Protein AF-L1I9I3-F1 (afdb_monomer_lite)

Foldseek 3Di:
DDDDDDDDDDDPDDDDDDDDDDDDDDPDPPDCDPVNVVVVCVLCPPPDDDDLVLLVVLLCVQLVFDQPPVDNDGPDDLVNSCVVNVHDSVNSVVSPQLVNVVCSLPVDPCSVPDPCNVSSNVSSVVNVVVVVVVPDDPPDD

Radius of gyration: 23.42 Å; chains: 1; bounding box: 62×50×69 Å

Organism: Guillardia theta (strain CCMP2712) (NCBI:txid905079)

Sequence (141 aa):
MYLGSKGESSTHEKCIAQKQQGDEEEAGGARWDADARRRHSRACSGKTRLSIQEKLDIIYMYYLSEASPSSSRRIVNQWDIAHVFGKSGAAISKLLKAENALKVMTTTIEGKMAKNRRKIIKSIKEEVRRKKAAAAPTKKA

Secondary structure (DSSP, 8-state):
---------------------------------HHHHHHHHHHHTTPPPPPHHHHHHHHHHHHHSPBPSSSSSBSS-HHHHHHHTT--HHHHHHHTSHHHHHHHHHHSHHHHT-TTHHHHHHHHHHHHHHHHHHHS-----

Structure (mmCIF, N/CA/C/O backbone):
data_AF-L1I9I3-F1
#
_entry.id   AF-L1I9I3-F1
#
loop_
_atom_site.group_PDB
_atom_site.id
_atom_site.type_symbol
_atom_site.label_atom_id
_atom_site.label_alt_id
_atom_site.label_comp_id
_atom_site.label_asym_id
_atom_site.label_entity_id
_atom_site.label_seq_id
_atom_site.pdbx_PDB_ins_code
_atom_site.Cartn_x
_atom_site.Cartn_y
_atom_site.Cartn_z
_atom_site.occupancy
_atom_site.B_iso_or_equiv
_atom_site.auth_seq_id
_atom_site.auth_comp_id
_atom_site.auth_asym_id
_atom_site.auth_atom_id
_atom_site.pdbx_PDB_model_num
ATOM 1 N N . MET A 1 1 ? -26.384 -37.189 -51.460 1.00 35.78 1 MET A N 1
ATOM 2 C CA . MET A 1 1 ? -25.198 -37.885 -52.001 1.00 35.78 1 MET A CA 1
ATOM 3 C C . MET A 1 1 ? -24.200 -36.818 -52.440 1.00 35.78 1 MET A C 1
ATOM 5 O O . MET A 1 1 ? -24.600 -36.027 -53.276 1.00 35.78 1 MET A O 1
ATOM 9 N N . TYR A 1 2 ? -22.990 -36.815 -51.839 1.00 38.47 2 TYR A N 1
ATOM 10 C CA . TYR A 1 2 ? -21.764 -36.016 -52.121 1.00 38.47 2 TYR A CA 1
ATOM 11 C C . TYR A 1 2 ? -21.909 -34.467 -52.128 1.00 38.47 2 TYR A C 1
ATOM 13 O O . TYR A 1 2 ? -22.875 -33.944 -52.654 1.00 38.47 2 TYR A O 1
ATOM 21 N N . LEU A 1 3 ? -21.049 -33.634 -51.519 1.00 45.34 3 LEU A N 1
ATOM 22 C CA . LEU A 1 3 ? -19.575 -33.575 -51.431 1.00 45.34 3 LEU A CA 1
ATOM 23 C C . LEU A 1 3 ? -19.160 -32.805 -50.144 1.00 45.34 3 LEU A C 1
ATOM 25 O O . LEU A 1 3 ? -19.811 -31.821 -49.816 1.00 45.34 3 LEU A O 1
ATOM 29 N N . GLY A 1 4 ? -18.184 -33.275 -49.348 1.00 35.72 4 GLY A N 1
ATOM 30 C CA . GLY A 1 4 ? -16.823 -32.684 -49.218 1.00 35.72 4 GLY A CA 1
ATOM 31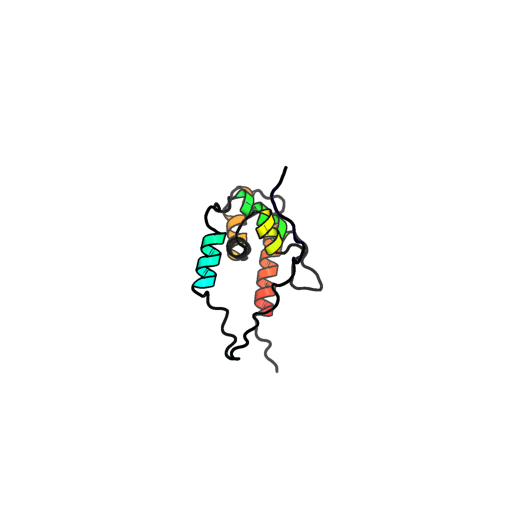 C C . GLY A 1 4 ? -16.696 -31.870 -47.906 1.00 35.72 4 GLY A C 1
ATOM 32 O O . GLY A 1 4 ? -17.611 -31.124 -47.600 1.00 35.72 4 GLY A O 1
ATOM 33 N N . SER A 1 5 ? -15.706 -31.956 -47.009 1.00 47.56 5 SER A N 1
ATOM 34 C CA . SER A 1 5 ? -14.333 -32.495 -46.957 1.00 47.56 5 SER A CA 1
ATOM 35 C C . SER A 1 5 ? -14.017 -32.836 -45.476 1.00 47.56 5 SER A C 1
ATOM 37 O O . SER A 1 5 ? -14.490 -32.138 -44.584 1.00 47.56 5 SER A O 1
ATOM 39 N N . LYS A 1 6 ? -13.441 -34.000 -45.125 1.00 35.78 6 LYS A N 1
ATOM 40 C CA . LYS A 1 6 ? -12.006 -34.236 -44.798 1.00 35.78 6 LYS A CA 1
ATOM 41 C C . LYS A 1 6 ? -11.311 -33.040 -44.126 1.00 35.78 6 LYS A C 1
ATOM 43 O O . LYS A 1 6 ? -11.179 -32.010 -44.767 1.00 35.78 6 LYS A O 1
ATOM 48 N N . GLY A 1 7 ? -10.959 -33.158 -42.839 1.00 32.88 7 GLY A N 1
ATOM 49 C CA . GLY A 1 7 ? -9.564 -33.377 -42.385 1.00 32.88 7 GLY A CA 1
ATOM 50 C C . GLY A 1 7 ? -8.961 -32.014 -41.987 1.00 32.88 7 GLY A C 1
ATOM 51 O O . GLY A 1 7 ? -9.360 -31.021 -42.567 1.00 32.88 7 GLY A O 1
ATOM 52 N N . GLU A 1 8 ? -8.115 -31.776 -40.989 1.00 37.47 8 GLU A N 1
ATOM 53 C CA . GLU A 1 8 ? -7.142 -32.515 -40.177 1.00 37.47 8 GLU A CA 1
ATOM 54 C C . GLU A 1 8 ? -6.972 -31.669 -38.880 1.00 37.47 8 GLU A C 1
ATOM 56 O O . GLU A 1 8 ? -7.145 -30.454 -38.906 1.00 37.47 8 GLU A O 1
ATOM 61 N N . SER A 1 9 ? -6.949 -32.242 -37.672 1.00 34.19 9 SER A N 1
ATOM 62 C CA . SER A 1 9 ? -5.751 -32.619 -36.894 1.00 34.19 9 SER A CA 1
ATOM 63 C C . SER A 1 9 ? -4.599 -31.600 -36.864 1.00 34.19 9 SER A C 1
ATOM 65 O O . SER A 1 9 ? -4.177 -31.123 -37.908 1.00 34.19 9 SER A O 1
ATOM 67 N N . SER A 1 10 ? -3.985 -31.460 -35.677 1.00 38.06 10 SER A N 1
ATOM 68 C CA . SER A 1 10 ? -2.612 -30.961 -35.458 1.00 38.06 10 SER A CA 1
ATOM 69 C C . SER A 1 10 ? -2.399 -29.461 -35.699 1.00 38.06 10 SER A C 1
ATOM 71 O O . SER A 1 10 ? -2.797 -28.911 -36.706 1.00 38.06 10 SER A O 1
ATOM 73 N N . THR A 1 11 ? -1.749 -28.665 -34.860 1.00 44.25 11 THR A N 1
ATOM 74 C CA . THR A 1 11 ? -0.853 -28.879 -33.722 1.00 44.25 11 THR A CA 1
ATOM 75 C C . THR A 1 11 ? -0.901 -27.583 -32.915 1.00 44.25 11 THR A C 1
ATOM 77 O O . THR A 1 11 ? -0.577 -26.516 -33.441 1.00 44.25 11 THR A O 1
ATOM 80 N N . HIS A 1 12 ? -1.276 -27.655 -31.641 1.00 38.44 12 HIS A N 1
ATOM 81 C CA . HIS A 1 12 ? -1.120 -26.547 -30.702 1.00 38.44 12 HIS A CA 1
ATOM 82 C C . HIS A 1 12 ? 0.331 -26.530 -30.203 1.00 38.44 12 HIS A C 1
ATOM 84 O O . HIS A 1 12 ? 0.619 -26.883 -29.065 1.00 38.44 12 HIS A O 1
ATOM 90 N N . GLU A 1 13 ? 1.259 -26.175 -31.087 1.00 44.12 13 GLU A N 1
ATOM 91 C CA . GLU A 1 13 ? 2.669 -26.024 -30.747 1.00 44.12 13 GLU A CA 1
ATOM 92 C C . GLU A 1 13 ? 3.327 -25.045 -31.720 1.00 44.12 13 GLU A C 1
ATOM 94 O O . GLU A 1 13 ? 3.523 -25.367 -32.890 1.00 44.12 13 GLU A O 1
ATOM 99 N N . LYS A 1 14 ? 3.616 -23.834 -31.221 1.00 41.34 14 LYS A N 1
ATOM 100 C CA . LYS A 1 14 ? 4.814 -23.009 -31.489 1.00 41.34 14 LYS A CA 1
ATOM 101 C C . LYS A 1 14 ? 4.542 -21.537 -31.164 1.00 41.34 14 LYS A C 1
ATOM 103 O O . LYS A 1 14 ? 4.201 -20.743 -32.029 1.00 41.34 14 LYS A O 1
ATOM 108 N N . CYS A 1 15 ? 4.817 -21.159 -29.919 1.00 32.56 15 CYS A N 1
ATOM 109 C CA . CYS A 1 15 ? 5.333 -19.823 -29.611 1.00 32.56 15 CYS A CA 1
ATOM 110 C C . CYS A 1 15 ? 6.537 -19.972 -28.675 1.00 32.56 15 CYS A C 1
ATOM 112 O O . CYS A 1 15 ? 6.509 -19.576 -27.514 1.00 32.56 15 CYS A O 1
ATOM 114 N N . ILE A 1 16 ? 7.600 -20.585 -29.200 1.00 39.41 16 ILE A N 1
ATOM 115 C CA . ILE A 1 16 ? 8.959 -20.418 -28.687 1.00 39.41 16 ILE A CA 1
ATOM 116 C C . ILE A 1 16 ? 9.762 -19.706 -29.776 1.00 39.41 16 ILE A C 1
ATOM 118 O O . ILE A 1 16 ? 9.650 -20.048 -30.949 1.00 39.41 16 ILE A O 1
ATOM 122 N N . ALA A 1 17 ? 10.589 -18.764 -29.321 1.00 38.62 17 ALA A N 1
ATOM 123 C CA . ALA A 1 17 ? 11.594 -17.985 -30.040 1.00 38.62 17 ALA A CA 1
ATOM 124 C C . ALA A 1 17 ? 11.114 -16.673 -30.679 1.00 38.62 17 ALA A C 1
ATOM 126 O O . ALA A 1 17 ? 10.726 -16.617 -31.836 1.00 38.62 17 ALA A O 1
ATOM 127 N N . GLN A 1 18 ? 11.331 -15.582 -29.942 1.00 41.44 18 GLN A N 1
ATOM 128 C CA . GLN A 1 18 ? 12.213 -14.523 -30.435 1.00 41.44 18 GLN A CA 1
ATOM 129 C C . GLN A 1 18 ? 12.945 -13.887 -29.249 1.00 41.44 18 GLN A C 1
ATOM 131 O O . GLN A 1 18 ? 12.486 -12.955 -28.596 1.00 41.44 18 GLN A O 1
ATOM 136 N N . LYS A 1 19 ? 14.100 -14.483 -28.948 1.00 42.06 19 LYS A N 1
ATOM 137 C CA . LYS A 1 19 ? 15.181 -13.880 -28.177 1.00 42.06 19 LYS A CA 1
ATOM 138 C C . LYS A 1 19 ? 16.042 -13.149 -29.205 1.00 42.06 19 LYS A C 1
ATOM 140 O O . LYS A 1 19 ? 16.619 -13.801 -30.069 1.00 42.06 19 LYS A O 1
ATOM 145 N N . GLN A 1 20 ? 16.104 -11.827 -29.132 1.00 41.56 20 GLN A N 1
ATOM 146 C CA . GLN A 1 20 ? 17.201 -11.068 -29.722 1.00 41.56 20 GLN A CA 1
ATOM 147 C C . GLN A 1 20 ? 17.906 -10.355 -28.575 1.00 41.56 20 GLN A C 1
ATOM 149 O O . GLN A 1 20 ? 17.327 -9.522 -27.882 1.00 41.56 20 GLN A O 1
ATOM 154 N N . GLN A 1 21 ? 19.125 -10.824 -28.320 1.00 36.88 21 GLN A N 1
ATOM 155 C CA . GLN A 1 21 ? 20.135 -10.135 -27.535 1.00 36.88 21 GLN A CA 1
ATOM 156 C C . GLN A 1 21 ? 20.632 -8.950 -28.366 1.00 36.88 21 GLN A C 1
ATOM 158 O O . GLN A 1 21 ? 20.890 -9.108 -29.557 1.00 36.88 21 GLN A O 1
ATOM 163 N N . GLY A 1 22 ? 20.748 -7.798 -27.719 1.00 31.50 22 GLY A N 1
ATOM 164 C CA . GLY A 1 22 ? 21.375 -6.592 -28.237 1.00 31.50 22 GLY A CA 1
ATOM 165 C C . GLY A 1 22 ? 21.834 -5.769 -27.041 1.00 31.50 22 GLY A C 1
ATOM 166 O O . GLY A 1 22 ? 21.011 -5.129 -26.394 1.00 31.50 22 GLY A O 1
ATOM 167 N N . ASP A 1 23 ? 23.120 -5.932 -26.750 1.00 35.09 23 ASP A N 1
ATOM 168 C CA . ASP A 1 23 ? 24.054 -5.016 -26.092 1.00 35.09 23 ASP A CA 1
ATOM 169 C C . ASP A 1 23 ? 23.856 -4.620 -24.617 1.00 35.09 23 ASP A C 1
ATOM 171 O O . ASP A 1 23 ? 22.879 -4.012 -24.182 1.00 35.09 23 ASP A O 1
ATOM 175 N N . GLU A 1 24 ? 24.880 -4.985 -23.847 1.00 49.50 24 GLU A N 1
ATOM 176 C CA . GLU A 1 24 ? 25.193 -4.497 -22.513 1.00 49.50 24 GLU A CA 1
ATOM 177 C C . GLU A 1 24 ? 25.567 -3.009 -22.583 1.00 49.50 24 GLU A C 1
ATOM 179 O O . GLU A 1 24 ? 26.610 -2.686 -23.134 1.00 49.50 24 GLU A O 1
ATOM 184 N N . GLU A 1 25 ? 24.784 -2.111 -21.976 1.00 40.41 25 GLU A N 1
ATOM 185 C CA . GLU A 1 25 ? 25.343 -0.993 -21.201 1.00 40.41 25 GLU A CA 1
ATOM 186 C C . GLU A 1 25 ? 24.284 -0.309 -20.322 1.00 40.41 25 GLU A C 1
ATOM 188 O O . GLU A 1 25 ? 23.145 -0.085 -20.726 1.00 40.41 25 GLU A O 1
ATOM 193 N N . GLU A 1 26 ? 24.718 0.058 -19.115 1.00 40.94 26 GLU A N 1
ATOM 194 C CA . GLU A 1 26 ? 24.071 0.960 -18.156 1.00 40.94 26 GLU A CA 1
ATOM 195 C C . GLU A 1 26 ? 22.804 0.460 -17.437 1.00 40.94 26 GLU A C 1
ATOM 197 O O . GLU A 1 26 ? 21.655 0.595 -17.863 1.00 40.94 26 GLU A O 1
ATOM 202 N N . ALA A 1 27 ? 23.038 -0.002 -16.206 1.00 45.12 27 ALA A N 1
ATOM 203 C CA . ALA A 1 27 ? 22.068 -0.084 -15.123 1.00 45.12 27 ALA A CA 1
ATOM 204 C C . ALA A 1 27 ? 21.560 1.319 -14.704 1.00 45.12 27 ALA A C 1
ATOM 206 O O . ALA A 1 27 ? 21.725 1.747 -13.563 1.00 45.12 27 ALA A O 1
ATOM 207 N N . GLY A 1 28 ? 20.897 2.027 -15.617 1.00 38.84 28 GLY A N 1
ATOM 208 C CA . GLY A 1 28 ? 20.110 3.228 -15.361 1.00 38.84 28 GLY A CA 1
ATOM 209 C C . GLY A 1 28 ? 18.633 2.850 -15.263 1.00 38.84 28 GLY A C 1
ATOM 210 O O . GLY A 1 28 ? 18.058 2.321 -16.210 1.00 38.84 28 GLY A O 1
ATOM 211 N N . GLY A 1 29 ? 18.015 3.072 -14.097 1.00 46.25 29 GLY A N 1
ATOM 212 C CA . GLY A 1 29 ? 16.667 2.598 -13.756 1.00 46.25 29 GLY A CA 1
ATOM 213 C C . GLY A 1 29 ? 15.660 2.679 -14.908 1.00 46.25 29 GLY A C 1
ATOM 214 O O . GLY A 1 29 ? 15.439 3.758 -15.450 1.00 46.25 29 GLY A O 1
ATOM 215 N N . ALA A 1 30 ? 15.054 1.531 -15.247 1.00 61.00 30 ALA A N 1
ATOM 216 C CA . ALA A 1 30 ? 14.161 1.320 -16.388 1.00 61.00 30 ALA A CA 1
ATOM 217 C C . ALA A 1 30 ? 13.264 2.536 -16.674 1.00 61.00 30 ALA A C 1
ATOM 219 O O . ALA A 1 30 ? 12.218 2.754 -16.048 1.00 61.00 30 ALA A O 1
ATOM 220 N N . ARG A 1 31 ? 13.711 3.364 -17.619 1.00 73.00 31 ARG A N 1
ATOM 221 C CA . ARG A 1 31 ? 13.012 4.572 -18.037 1.00 73.00 31 ARG A CA 1
ATOM 222 C C . ARG A 1 31 ? 11.756 4.125 -18.773 1.00 73.00 31 ARG A C 1
ATOM 224 O O . ARG A 1 31 ? 11.842 3.389 -19.744 1.00 73.00 31 ARG A O 1
ATOM 231 N N . TRP A 1 32 ? 10.589 4.560 -18.301 1.00 80.62 32 TRP A N 1
ATOM 232 C CA . TRP A 1 32 ? 9.293 4.259 -18.915 1.00 80.62 32 TRP A CA 1
ATOM 233 C C . TRP A 1 32 ? 9.309 4.566 -20.416 1.00 80.62 32 TRP A C 1
ATOM 235 O O . TRP A 1 32 ? 9.200 5.735 -20.799 1.00 80.62 32 TRP A O 1
ATOM 245 N N . ASP A 1 33 ? 9.422 3.538 -21.252 1.00 88.88 33 ASP A N 1
ATOM 246 C CA . ASP A 1 33 ? 9.393 3.676 -22.704 1.00 88.88 33 ASP A CA 1
ATOM 247 C C . ASP A 1 33 ? 7.958 3.946 -23.212 1.00 88.88 33 ASP A C 1
ATOM 249 O O . ASP A 1 33 ? 6.966 3.855 -22.474 1.00 88.88 33 ASP A O 1
ATOM 253 N N . ALA A 1 34 ? 7.834 4.361 -24.475 1.00 86.75 34 ALA A N 1
ATOM 254 C CA . ALA A 1 34 ? 6.536 4.691 -25.066 1.00 86.75 34 ALA A CA 1
ATOM 255 C C . ALA A 1 34 ? 5.586 3.480 -25.120 1.00 86.75 34 ALA A C 1
ATOM 257 O O . ALA A 1 34 ? 4.370 3.639 -24.985 1.00 86.75 34 ALA A O 1
ATOM 258 N N . ASP A 1 35 ? 6.125 2.275 -25.278 1.00 84.62 35 ASP A N 1
ATOM 259 C CA . ASP A 1 35 ? 5.350 1.048 -25.380 1.00 84.62 35 ASP A CA 1
ATOM 260 C C . ASP A 1 35 ? 4.818 0.575 -24.016 1.00 84.62 35 ASP A C 1
ATOM 262 O O . ASP A 1 35 ? 3.633 0.267 -23.871 1.00 84.62 35 ASP A O 1
ATOM 266 N N . ALA A 1 36 ? 5.648 0.646 -22.979 1.00 84.88 36 ALA A N 1
ATOM 267 C CA . ALA A 1 36 ? 5.307 0.439 -21.581 1.00 84.88 36 ALA A CA 1
ATOM 268 C C . ALA A 1 36 ? 4.198 1.402 -21.139 1.00 84.88 36 ALA A C 1
ATOM 270 O O . ALA A 1 36 ? 3.251 0.989 -20.462 1.00 84.88 36 ALA A O 1
ATOM 271 N N . ARG A 1 37 ? 4.249 2.669 -21.576 1.00 85.38 37 ARG A N 1
ATOM 272 C CA . ARG A 1 37 ? 3.169 3.639 -21.323 1.00 85.38 37 ARG A CA 1
ATOM 273 C C . ARG A 1 37 ? 1.870 3.253 -22.025 1.00 85.38 37 ARG A C 1
ATOM 275 O O . ARG A 1 37 ? 0.819 3.290 -21.384 1.00 85.38 37 ARG A O 1
ATOM 282 N N . ARG A 1 38 ? 1.918 2.847 -23.300 1.00 86.88 38 ARG A N 1
ATOM 283 C CA . ARG A 1 38 ? 0.724 2.385 -24.035 1.00 86.88 38 ARG A CA 1
ATOM 284 C C . ARG A 1 38 ? 0.102 1.151 -23.384 1.00 86.88 38 ARG A C 1
ATOM 286 O O . ARG A 1 38 ? -1.102 1.142 -23.134 1.00 86.88 38 ARG A O 1
ATOM 293 N N . ARG A 1 39 ? 0.909 0.140 -23.045 1.00 86.12 39 ARG A N 1
ATOM 294 C CA . ARG A 1 39 ? 0.457 -1.066 -22.328 1.00 86.12 39 ARG A CA 1
ATOM 295 C C . ARG A 1 39 ? -0.183 -0.719 -20.987 1.00 86.12 39 ARG A C 1
ATOM 297 O O . ARG A 1 39 ? -1.271 -1.206 -20.688 1.00 86.12 39 ARG A O 1
ATOM 304 N N . HIS A 1 40 ? 0.444 0.166 -20.213 1.00 83.88 40 HIS A N 1
ATOM 305 C CA . HIS A 1 40 ? -0.109 0.628 -18.943 1.00 83.88 40 HIS A CA 1
ATOM 306 C C . HIS A 1 40 ? -1.433 1.377 -19.120 1.00 83.88 40 HIS A C 1
ATOM 308 O O . HIS A 1 40 ? -2.383 1.106 -18.392 1.00 83.88 40 HIS A O 1
ATOM 314 N N . SER A 1 41 ? -1.521 2.282 -20.098 1.00 82.75 41 SER A N 1
ATOM 315 C CA . SER A 1 41 ? -2.749 3.020 -20.402 1.00 82.75 41 SER A CA 1
ATOM 316 C C . SER A 1 41 ? -3.894 2.072 -20.763 1.00 82.75 41 SER A C 1
ATOM 318 O O . SER A 1 41 ? -4.950 2.142 -20.140 1.00 82.75 41 SER A O 1
ATOM 320 N N . ARG A 1 42 ? -3.662 1.107 -21.664 1.00 83.50 42 ARG A N 1
ATOM 321 C CA . ARG A 1 42 ? -4.656 0.076 -22.016 1.00 83.50 42 ARG A CA 1
ATOM 322 C C . ARG A 1 42 ? -5.087 -0.742 -20.799 1.00 83.50 42 ARG A C 1
ATOM 324 O O . ARG A 1 42 ? -6.277 -0.937 -20.593 1.00 83.50 42 ARG A O 1
ATOM 331 N N . ALA A 1 43 ? -4.135 -1.166 -19.968 1.00 81.25 43 ALA A N 1
ATOM 332 C CA . ALA A 1 43 ? -4.418 -1.942 -18.763 1.00 81.25 43 ALA A CA 1
ATOM 333 C C . ALA A 1 43 ? -5.126 -1.135 -17.659 1.00 81.25 43 ALA A C 1
ATOM 335 O O . ALA A 1 43 ? -5.704 -1.736 -16.754 1.00 81.25 43 ALA A O 1
ATOM 336 N N . CYS A 1 44 ? -5.049 0.196 -17.686 1.00 81.81 44 CYS A N 1
ATOM 337 C CA . CYS A 1 44 ? -5.699 1.092 -16.726 1.00 81.81 44 CYS A CA 1
ATOM 338 C C . CYS A 1 44 ? -7.000 1.707 -17.252 1.00 81.81 44 CYS A C 1
ATOM 340 O O . CYS A 1 44 ? -7.767 2.249 -16.456 1.00 81.81 44 CYS A O 1
ATOM 342 N N . SER A 1 45 ? -7.256 1.625 -18.557 1.00 83.06 45 SER A N 1
ATOM 343 C CA . SER A 1 45 ? -8.488 2.121 -19.163 1.00 83.06 45 SER A CA 1
ATOM 344 C C . SER A 1 45 ? -9.702 1.441 -18.523 1.00 83.06 45 SER A C 1
ATOM 346 O O . SER A 1 45 ? -9.704 0.229 -18.315 1.00 83.06 45 SER A O 1
ATOM 348 N N . GLY A 1 46 ? -10.704 2.233 -18.137 1.00 79.00 46 GLY A N 1
ATOM 349 C CA . GLY A 1 46 ? -11.913 1.753 -17.456 1.00 79.00 46 GLY A CA 1
ATOM 350 C C . GLY A 1 46 ? -11.755 1.406 -15.967 1.00 79.00 46 GLY A C 1
ATOM 351 O O . GLY A 1 46 ? -12.749 1.081 -15.322 1.00 79.00 46 GLY A O 1
ATOM 352 N N . LYS A 1 47 ? -10.554 1.499 -15.374 1.00 81.62 47 LYS A N 1
ATOM 353 C CA . LYS A 1 47 ? -10.360 1.218 -13.938 1.00 81.62 47 LYS A CA 1
ATOM 354 C C . LYS A 1 47 ? -10.653 2.446 -13.078 1.00 81.62 47 LYS A C 1
ATOM 356 O O . LYS A 1 47 ? -10.055 3.507 -13.249 1.00 81.62 47 LYS A O 1
ATOM 361 N N . THR A 1 48 ? -11.530 2.282 -12.091 1.00 84.88 48 THR A N 1
ATOM 362 C CA . THR A 1 48 ? -11.891 3.343 -11.142 1.00 84.88 48 THR A CA 1
ATOM 363 C C . THR A 1 48 ? -10.805 3.577 -10.092 1.00 84.88 48 THR A C 1
ATOM 365 O O . THR A 1 48 ? -10.049 2.673 -9.710 1.00 84.88 48 THR A O 1
ATOM 368 N N . ARG A 1 49 ? -10.741 4.815 -9.585 1.00 87.25 49 ARG A N 1
ATOM 369 C CA . ARG A 1 49 ? -9.851 5.190 -8.477 1.00 87.25 49 ARG A CA 1
ATOM 370 C C . ARG A 1 49 ? -10.192 4.382 -7.224 1.00 87.25 49 ARG A C 1
ATOM 372 O O . ARG A 1 49 ? -11.348 4.072 -6.981 1.00 87.25 49 ARG A O 1
ATOM 379 N N . LEU A 1 50 ? -9.172 4.108 -6.411 1.00 90.25 50 LEU A N 1
ATOM 380 C CA . LEU A 1 50 ? -9.342 3.485 -5.100 1.00 90.25 50 LEU A CA 1
ATOM 381 C C . LEU A 1 50 ? -10.187 4.377 -4.175 1.00 90.25 50 LEU A C 1
ATOM 383 O O . LEU A 1 50 ? -9.807 5.528 -3.896 1.00 90.25 50 LEU A O 1
ATOM 387 N N . SER A 1 51 ? -11.288 3.821 -3.683 1.00 92.75 51 SER A N 1
ATOM 388 C CA . SER A 1 51 ? -12.124 4.369 -2.618 1.00 92.75 51 SER A CA 1
ATOM 389 C C . SER A 1 51 ? -11.352 4.457 -1.298 1.00 92.75 51 SER A C 1
ATOM 391 O O . SER A 1 51 ? -10.249 3.923 -1.150 1.00 92.75 51 SER A O 1
ATOM 393 N N . ILE A 1 52 ? -11.895 5.198 -0.332 1.00 92.12 52 ILE A N 1
ATOM 394 C CA . ILE A 1 52 ? -11.275 5.326 0.994 1.00 92.12 52 ILE A CA 1
ATOM 395 C C . ILE A 1 52 ? -11.232 3.964 1.694 1.00 92.12 52 ILE A C 1
ATOM 397 O O . ILE A 1 52 ? -10.182 3.600 2.222 1.00 92.12 52 ILE A O 1
ATOM 401 N N . GLN A 1 53 ? -12.317 3.193 1.611 1.00 92.00 53 GLN A N 1
ATOM 402 C CA . GLN A 1 53 ? -12.396 1.866 2.212 1.00 92.00 53 GLN A CA 1
ATOM 403 C C . GLN A 1 53 ? -11.390 0.895 1.581 1.00 92.00 53 GLN A C 1
ATOM 405 O O . GLN A 1 53 ? -10.579 0.323 2.302 1.00 92.00 53 GLN A O 1
ATOM 410 N N . GLU A 1 54 ? -11.324 0.815 0.244 1.00 93.88 54 GLU A N 1
ATOM 411 C CA . GLU A 1 54 ? -10.343 -0.047 -0.438 1.00 93.88 54 GLU A CA 1
ATOM 412 C C . GLU A 1 54 ? -8.903 0.307 -0.036 1.00 93.88 54 GLU A C 1
ATOM 414 O O . GLU A 1 54 ? -8.072 -0.576 0.166 1.00 93.88 54 GLU A O 1
ATOM 419 N N . LYS A 1 55 ? -8.582 1.602 0.112 1.00 94.94 55 LYS A N 1
ATOM 420 C CA . LYS A 1 55 ? -7.245 2.018 0.568 1.00 94.94 55 LYS A CA 1
ATOM 421 C C . LYS A 1 55 ? -6.938 1.485 1.958 1.00 94.94 55 LYS A C 1
ATOM 423 O O . LYS A 1 55 ? -5.811 1.059 2.200 1.00 94.94 55 LYS A O 1
ATOM 428 N N . LEU A 1 56 ? -7.906 1.553 2.864 1.00 94.06 56 LEU A N 1
ATOM 429 C CA . LEU A 1 56 ? -7.741 1.080 4.229 1.00 94.06 56 LEU A CA 1
ATOM 430 C C . LEU A 1 56 ? -7.574 -0.435 4.256 1.00 94.06 56 LEU A C 1
ATOM 432 O O . LEU A 1 56 ? -6.617 -0.903 4.865 1.00 94.06 56 LEU A O 1
ATOM 436 N N . ASP A 1 57 ? -8.403 -1.172 3.523 1.00 93.56 57 ASP A N 1
ATOM 437 C CA . ASP A 1 57 ? -8.336 -2.634 3.437 1.00 93.56 57 ASP A CA 1
ATOM 438 C C . ASP A 1 57 ? -6.984 -3.108 2.890 1.00 93.56 57 ASP A C 1
ATOM 440 O O . ASP A 1 57 ? -6.338 -3.977 3.482 1.00 93.56 57 ASP A O 1
ATOM 444 N N . ILE A 1 58 ? -6.484 -2.461 1.832 1.00 94.75 58 ILE A N 1
ATOM 445 C CA . ILE A 1 58 ? -5.146 -2.724 1.286 1.00 94.75 58 ILE A CA 1
ATOM 446 C C . ILE A 1 58 ? -4.054 -2.461 2.333 1.00 94.75 58 ILE A C 1
ATOM 448 O O . ILE A 1 58 ? -3.140 -3.274 2.498 1.00 94.75 58 ILE A O 1
ATOM 452 N N . ILE A 1 59 ? -4.129 -1.332 3.049 1.00 93.44 59 ILE A N 1
ATOM 453 C CA . ILE A 1 59 ? -3.144 -0.972 4.079 1.00 93.44 59 ILE A CA 1
ATOM 454 C C . ILE A 1 59 ? -3.199 -1.969 5.244 1.00 93.44 59 ILE A C 1
ATOM 456 O O . ILE A 1 59 ? -2.140 -2.378 5.724 1.00 93.44 59 ILE A O 1
ATOM 460 N N . TYR A 1 60 ? -4.392 -2.379 5.685 1.00 91.38 60 TYR A N 1
ATOM 461 C CA . TYR A 1 60 ? -4.564 -3.388 6.730 1.00 91.38 60 TYR A CA 1
ATOM 462 C C . TYR A 1 60 ? -3.914 -4.697 6.323 1.00 91.38 60 TYR A C 1
ATOM 464 O O . TYR A 1 60 ? -3.039 -5.186 7.034 1.00 91.38 60 TYR A O 1
ATOM 472 N N . MET A 1 61 ? -4.297 -5.224 5.164 1.00 91.00 61 MET A N 1
ATOM 473 C CA . MET A 1 61 ? -3.811 -6.506 4.677 1.00 91.00 61 MET A CA 1
ATOM 474 C C . MET A 1 61 ? -2.285 -6.506 4.525 1.00 91.00 61 MET A C 1
ATOM 476 O O . MET A 1 61 ? -1.618 -7.434 4.976 1.00 91.00 61 MET A O 1
ATOM 480 N N . TYR A 1 62 ? -1.707 -5.435 3.973 1.00 91.88 62 TYR A N 1
ATOM 481 C CA . TYR A 1 62 ? -0.262 -5.351 3.778 1.00 91.88 62 TYR A CA 1
ATOM 482 C C . TYR A 1 62 ? 0.508 -5.150 5.092 1.00 91.88 62 TYR A C 1
ATOM 484 O O . TYR A 1 62 ? 1.431 -5.906 5.381 1.00 91.88 62 TYR A O 1
ATOM 492 N N . TYR A 1 63 ? 0.156 -4.158 5.918 1.00 89.62 63 TYR A N 1
ATOM 493 C CA . TYR A 1 63 ? 0.964 -3.803 7.096 1.00 89.62 63 TYR A CA 1
ATOM 494 C C . TYR A 1 63 ? 0.696 -4.652 8.340 1.00 89.62 63 TYR A C 1
ATOM 496 O O . TYR A 1 63 ? 1.536 -4.640 9.248 1.00 89.62 63 TYR A O 1
ATOM 504 N N . LEU A 1 64 ? -0.438 -5.361 8.398 1.00 86.38 64 LEU A N 1
ATOM 505 C CA . LEU A 1 64 ? -0.691 -6.381 9.419 1.00 86.38 64 LEU A CA 1
ATOM 506 C C . LEU A 1 64 ? -0.104 -7.739 9.047 1.00 86.38 64 LEU A C 1
ATOM 508 O O . LEU A 1 64 ? 0.107 -8.540 9.954 1.00 86.38 64 LEU A O 1
ATOM 512 N N . SER A 1 65 ? 0.167 -7.992 7.763 1.00 84.00 65 SER A N 1
ATOM 513 C CA . SER A 1 65 ? 0.883 -9.203 7.378 1.00 84.00 65 SER A CA 1
ATOM 514 C C . SER A 1 65 ? 2.283 -9.201 7.989 1.00 84.00 65 SER A C 1
ATOM 516 O O . SER A 1 65 ? 3.003 -8.190 7.963 1.00 84.00 65 SER A O 1
ATOM 518 N N . GLU A 1 66 ? 2.645 -10.344 8.566 1.00 72.00 66 GLU A N 1
ATOM 519 C CA . GLU A 1 66 ? 3.965 -10.553 9.139 1.00 72.00 66 GLU A CA 1
ATOM 520 C C . GLU A 1 66 ? 5.020 -10.351 8.040 1.00 72.00 66 GLU A C 1
ATOM 522 O O . GLU A 1 66 ? 4.875 -10.785 6.890 1.00 72.00 66 GLU A O 1
ATOM 527 N N . ALA A 1 67 ? 6.080 -9.622 8.384 1.00 68.12 67 ALA A N 1
ATOM 528 C CA . ALA A 1 67 ? 7.266 -9.582 7.546 1.00 68.12 67 ALA A CA 1
ATOM 529 C C . ALA A 1 67 ? 8.022 -10.890 7.776 1.00 68.12 67 ALA A C 1
ATOM 531 O O . ALA A 1 67 ? 8.238 -11.259 8.930 1.00 68.12 67 ALA A O 1
ATOM 532 N N . SER A 1 68 ? 8.420 -11.580 6.706 1.00 60.66 68 SER A N 1
ATOM 533 C CA . SER A 1 68 ? 9.216 -12.793 6.872 1.00 60.66 68 SER A CA 1
ATOM 534 C C . SER A 1 68 ? 10.498 -12.461 7.657 1.00 60.66 68 SER A C 1
ATOM 536 O O . SER A 1 68 ? 11.179 -11.490 7.322 1.00 60.66 68 SER A O 1
ATOM 538 N N . PRO A 1 69 ? 10.865 -13.231 8.695 1.00 58.56 69 PRO A N 1
ATOM 539 C CA . PRO A 1 69 ? 12.117 -13.008 9.416 1.00 58.56 69 PRO A CA 1
ATOM 540 C C . PRO A 1 69 ? 13.352 -13.201 8.523 1.00 58.56 69 PRO A C 1
ATOM 542 O O . PRO A 1 69 ? 14.375 -12.559 8.744 1.00 58.56 69 PRO A O 1
ATOM 545 N N . SER A 1 70 ? 13.247 -14.063 7.503 1.00 61.19 70 SER A N 1
ATOM 546 C CA . SER A 1 70 ? 14.342 -14.442 6.597 1.00 61.19 70 SER A CA 1
ATOM 547 C C . SER A 1 70 ? 14.369 -13.657 5.282 1.00 61.19 70 SER A C 1
ATOM 549 O O . SER A 1 70 ? 15.322 -13.766 4.513 1.00 61.19 70 SER A O 1
ATOM 551 N N . SER A 1 71 ? 13.341 -12.855 4.995 1.00 59.88 71 SER A N 1
ATOM 552 C CA . SER A 1 71 ? 13.277 -12.031 3.79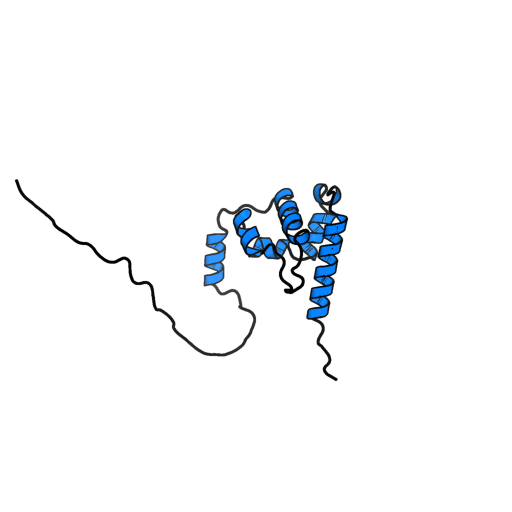1 1.00 59.88 71 SER A CA 1
ATOM 553 C C . SER A 1 71 ? 12.679 -10.678 4.127 1.00 59.88 71 SER A C 1
ATOM 555 O O . SER A 1 71 ? 11.621 -10.596 4.733 1.00 59.88 71 SER A O 1
ATOM 557 N N . SER A 1 72 ? 13.264 -9.596 3.613 1.00 62.84 72 SER A N 1
ATOM 558 C CA . SER A 1 72 ? 12.663 -8.254 3.672 1.00 62.84 72 SER A CA 1
ATOM 559 C C . SER A 1 72 ? 11.276 -8.157 3.000 1.00 62.84 72 SER A C 1
ATOM 561 O O . SER A 1 72 ? 10.681 -7.078 2.979 1.00 62.84 72 SER A O 1
ATOM 563 N N . ARG A 1 73 ? 10.765 -9.256 2.424 1.00 65.50 73 ARG A N 1
AT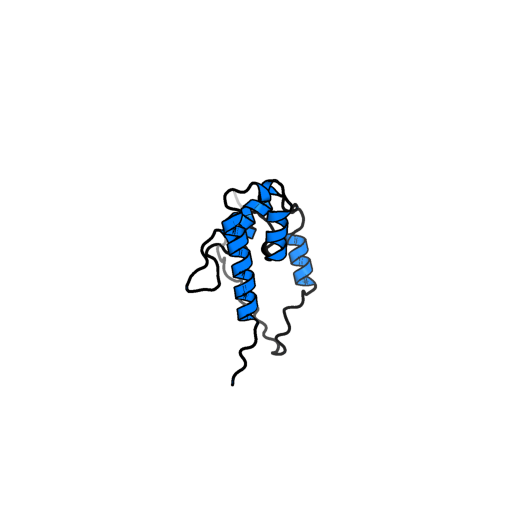OM 564 C CA . ARG A 1 73 ? 9.436 -9.387 1.829 1.00 65.50 73 ARG A CA 1
ATOM 565 C C . ARG A 1 73 ? 8.378 -9.741 2.879 1.00 65.50 73 ARG A C 1
ATOM 567 O O . ARG A 1 73 ? 8.588 -10.566 3.767 1.00 65.50 73 ARG A O 1
ATOM 574 N N . ARG A 1 74 ? 7.213 -9.106 2.752 1.00 75.00 74 ARG A N 1
ATOM 575 C CA . ARG A 1 74 ? 6.010 -9.468 3.512 1.00 75.00 74 ARG A CA 1
ATOM 576 C C . ARG A 1 74 ? 5.370 -10.721 2.927 1.00 75.00 74 ARG A C 1
ATOM 578 O O . ARG A 1 74 ? 5.583 -11.015 1.755 1.00 75.00 74 ARG A O 1
ATOM 585 N N . ILE A 1 75 ? 4.570 -11.414 3.738 1.00 76.75 75 ILE A N 1
ATOM 586 C CA . ILE A 1 75 ? 3.792 -12.579 3.286 1.00 76.75 75 ILE A CA 1
ATOM 587 C C . ILE A 1 75 ? 2.833 -12.183 2.155 1.00 76.75 75 ILE A C 1
ATOM 589 O O . ILE A 1 75 ? 2.700 -12.908 1.175 1.00 76.75 75 ILE A O 1
ATOM 593 N N . VAL A 1 76 ? 2.199 -11.012 2.264 1.00 82.12 76 VAL A N 1
ATOM 594 C CA . VAL A 1 76 ? 1.299 -10.499 1.227 1.00 82.12 76 VAL A CA 1
ATOM 595 C C . VAL A 1 76 ? 2.095 -9.689 0.202 1.00 82.12 76 VAL A C 1
ATOM 597 O O . VAL A 1 76 ? 2.628 -8.618 0.518 1.00 82.12 76 VAL A O 1
ATOM 600 N N . ASN A 1 77 ? 2.142 -10.167 -1.046 1.00 85.75 77 ASN A N 1
ATOM 601 C CA . ASN A 1 77 ? 2.823 -9.468 -2.136 1.00 85.75 77 ASN A CA 1
ATOM 602 C C . ASN A 1 77 ? 1.923 -8.413 -2.781 1.00 85.75 77 ASN A C 1
ATOM 604 O O . ASN A 1 77 ? 0.741 -8.640 -3.010 1.00 85.75 77 ASN A O 1
ATOM 608 N N . GLN A 1 78 ? 2.504 -7.277 -3.184 1.00 90.75 78 GLN A N 1
ATOM 609 C CA . GLN A 1 78 ? 1.764 -6.183 -3.839 1.00 90.75 78 GLN A CA 1
ATOM 610 C C . GLN A 1 78 ? 1.066 -6.614 -5.138 1.00 90.75 78 GLN A C 1
ATOM 612 O O . GLN A 1 78 ? 0.070 -6.009 -5.525 1.00 90.75 78 GLN A O 1
ATOM 617 N N . TRP A 1 79 ? 1.597 -7.640 -5.810 1.00 89.56 79 TRP A N 1
ATOM 618 C CA . TRP A 1 79 ? 1.010 -8.209 -7.021 1.00 89.56 79 TRP A CA 1
ATOM 619 C C . TRP A 1 79 ? -0.316 -8.918 -6.724 1.00 89.56 79 TRP A C 1
ATOM 621 O O . TRP A 1 79 ? -1.305 -8.647 -7.400 1.00 89.56 79 TRP A O 1
ATOM 631 N N . ASP A 1 80 ? -0.369 -9.713 -5.652 1.00 91.06 80 ASP A N 1
ATOM 632 C CA . ASP A 1 80 ? -1.596 -10.380 -5.201 1.00 91.06 80 ASP A CA 1
ATOM 633 C C . ASP A 1 80 ? -2.660 -9.344 -4.820 1.00 91.06 80 ASP A C 1
ATOM 635 O O . ASP A 1 80 ? -3.810 -9.431 -5.243 1.00 91.06 80 ASP A O 1
ATOM 639 N N . ILE A 1 81 ? -2.254 -8.283 -4.111 1.00 92.38 81 ILE A N 1
ATOM 640 C CA . ILE A 1 81 ? -3.140 -7.156 -3.779 1.00 92.38 81 ILE A CA 1
ATOM 641 C C . ILE A 1 81 ? -3.690 -6.494 -5.050 1.00 92.38 81 ILE A C 1
ATOM 643 O O . ILE A 1 81 ? -4.875 -6.180 -5.131 1.00 92.38 81 ILE A O 1
ATOM 647 N N . ALA A 1 82 ? -2.846 -6.261 -6.054 1.00 91.69 82 ALA A N 1
ATOM 648 C CA . ALA A 1 82 ? -3.280 -5.635 -7.298 1.00 91.69 82 ALA A CA 1
ATOM 649 C C . ALA A 1 82 ? -4.353 -6.470 -8.015 1.00 91.69 82 ALA A C 1
ATOM 651 O O . ALA A 1 82 ? -5.317 -5.893 -8.522 1.00 91.69 82 ALA A O 1
ATOM 652 N N . HIS A 1 83 ? -4.221 -7.799 -7.996 1.00 90.44 83 HIS A N 1
ATOM 653 C CA . HIS A 1 83 ? -5.215 -8.714 -8.561 1.00 90.44 83 HIS A CA 1
ATOM 654 C C . HIS A 1 83 ? -6.517 -8.740 -7.776 1.00 90.44 83 HIS A C 1
ATOM 656 O O . HIS A 1 83 ? -7.570 -8.544 -8.376 1.00 90.44 83 HIS A O 1
ATOM 662 N N . VAL A 1 84 ? -6.455 -8.894 -6.449 1.00 91.50 84 VAL A N 1
ATOM 663 C CA . VAL A 1 84 ? -7.652 -8.949 -5.587 1.00 91.50 84 VAL A CA 1
ATOM 664 C C . VAL A 1 84 ? -8.511 -7.689 -5.735 1.00 91.50 84 VAL A C 1
ATOM 666 O O . VAL A 1 84 ? -9.732 -7.777 -5.811 1.00 91.50 84 VAL A O 1
ATOM 669 N N . PHE A 1 85 ? -7.884 -6.514 -5.832 1.00 89.94 85 PHE A N 1
ATOM 670 C CA . PHE A 1 85 ? -8.595 -5.237 -5.972 1.00 89.94 85 PHE A CA 1
ATOM 671 C C . PHE A 1 85 ? -8.799 -4.803 -7.437 1.00 89.94 85 PHE A C 1
ATOM 673 O O . PHE A 1 85 ? -9.332 -3.721 -7.698 1.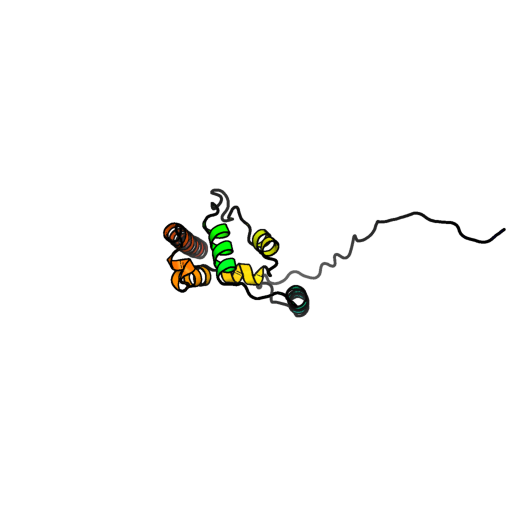00 89.94 85 PHE A O 1
ATOM 680 N N . GLY A 1 86 ? -8.333 -5.594 -8.412 1.00 89.31 86 GLY A N 1
ATOM 681 C CA . GLY A 1 86 ? -8.414 -5.271 -9.841 1.00 89.31 86 GLY A CA 1
ATOM 682 C C . GLY A 1 86 ? -7.717 -3.959 -10.232 1.00 89.31 86 GLY A C 1
ATOM 683 O O . GLY A 1 86 ? -8.080 -3.326 -11.229 1.00 89.31 86 GLY A O 1
ATOM 684 N N . LYS A 1 87 ? -6.730 -3.500 -9.450 1.00 91.31 87 LYS A N 1
ATOM 685 C CA . LYS A 1 87 ? -6.039 -2.216 -9.660 1.00 91.31 87 LYS A CA 1
ATOM 686 C C . LYS A 1 87 ? -4.663 -2.415 -10.282 1.00 91.31 87 LYS A C 1
ATOM 688 O O . LYS A 1 87 ? -4.110 -3.506 -10.326 1.00 91.31 87 LYS A O 1
ATOM 693 N N . SER A 1 88 ? -4.082 -1.334 -10.796 1.00 89.44 88 SER A N 1
ATOM 694 C CA . SER A 1 88 ? -2.719 -1.396 -11.318 1.00 89.44 88 SER A CA 1
ATOM 695 C C . SER A 1 88 ? -1.702 -1.538 -10.183 1.00 89.44 88 SER A C 1
ATOM 697 O O . SER A 1 88 ? -1.817 -0.886 -9.142 1.00 89.44 88 SER A O 1
ATOM 699 N N . GLY A 1 89 ? -0.653 -2.334 -10.411 1.00 89.00 89 GLY A N 1
ATOM 700 C CA . GLY A 1 89 ? 0.450 -2.474 -9.454 1.00 89.00 89 GLY A CA 1
ATOM 701 C C . GLY A 1 89 ? 1.103 -1.131 -9.105 1.00 89.00 89 GLY A C 1
ATOM 702 O O . GLY A 1 89 ? 1.481 -0.908 -7.962 1.00 89.00 89 GLY A O 1
ATOM 703 N N . ALA A 1 90 ? 1.139 -0.180 -10.047 1.00 88.50 90 ALA A N 1
ATOM 704 C CA . ALA A 1 90 ? 1.620 1.179 -9.796 1.00 88.50 90 ALA A CA 1
ATOM 705 C C . ALA A 1 90 ? 0.743 1.950 -8.789 1.00 88.50 90 ALA A C 1
ATOM 707 O O . ALA A 1 90 ? 1.269 2.676 -7.942 1.00 88.50 90 ALA A O 1
ATOM 708 N N . ALA A 1 91 ? -0.585 1.785 -8.844 1.00 90.56 91 ALA A N 1
ATOM 709 C CA . ALA A 1 91 ? -1.497 2.404 -7.885 1.00 90.56 91 ALA A CA 1
ATOM 710 C C . ALA A 1 91 ? -1.329 1.806 -6.481 1.00 90.56 91 ALA A C 1
ATOM 712 O O . ALA A 1 91 ? -1.234 2.560 -5.510 1.00 90.56 91 ALA A O 1
ATOM 713 N N . ILE A 1 92 ? -1.222 0.476 -6.386 1.00 93.62 92 ILE A N 1
ATOM 714 C CA . ILE A 1 92 ? -0.958 -0.230 -5.123 1.00 93.62 92 ILE A CA 1
ATOM 715 C C . ILE A 1 92 ? 0.400 0.183 -4.549 1.00 93.62 92 ILE A C 1
ATOM 717 O O . ILE A 1 92 ? 0.481 0.597 -3.396 1.00 93.62 92 ILE A O 1
ATOM 721 N N . SER A 1 93 ? 1.450 0.178 -5.371 1.00 92.50 93 SER A N 1
ATOM 722 C CA . SER A 1 93 ? 2.796 0.591 -4.968 1.00 92.50 93 SER A CA 1
ATOM 723 C C . SER A 1 93 ? 2.818 2.027 -4.443 1.00 92.50 93 SER A C 1
ATOM 725 O O . SER A 1 93 ? 3.408 2.295 -3.397 1.00 92.50 93 SER A O 1
ATOM 727 N N . LYS A 1 94 ? 2.119 2.959 -5.111 1.00 93.06 94 LYS A N 1
ATOM 728 C CA . LYS A 1 94 ? 1.990 4.345 -4.639 1.00 93.06 94 LYS A CA 1
ATOM 729 C C . LYS A 1 94 ? 1.273 4.413 -3.294 1.00 93.06 94 LYS A C 1
ATOM 731 O O . LYS A 1 94 ? 1.748 5.131 -2.417 1.00 93.06 94 LYS A O 1
ATOM 736 N N . LEU A 1 95 ? 0.166 3.692 -3.122 1.00 94.44 95 LEU A N 1
ATOM 737 C CA . LEU A 1 95 ? -0.588 3.663 -1.866 1.00 94.44 95 LEU A CA 1
ATOM 738 C C . LEU A 1 95 ? 0.252 3.117 -0.703 1.00 94.44 95 LEU A C 1
ATOM 740 O O . LEU A 1 95 ? 0.244 3.702 0.376 1.00 94.44 95 LEU A O 1
ATOM 744 N N . LEU A 1 96 ? 1.000 2.038 -0.942 1.00 93.12 96 LEU A N 1
ATOM 745 C CA . LEU A 1 96 ? 1.825 1.356 0.059 1.00 93.12 96 LEU A CA 1
ATOM 746 C C . LEU A 1 96 ? 3.162 2.054 0.343 1.00 93.12 96 LEU A C 1
ATOM 748 O O . LEU A 1 96 ? 3.962 1.565 1.138 1.00 93.12 96 LEU A O 1
ATOM 752 N N . LYS A 1 97 ? 3.434 3.213 -0.265 1.00 91.94 97 LYS A N 1
ATOM 753 C CA . LYS A 1 97 ? 4.508 4.078 0.234 1.00 91.94 97 LYS A CA 1
ATOM 754 C C . LYS A 1 97 ? 4.140 4.546 1.636 1.00 91.94 97 LYS A C 1
ATOM 756 O O . LYS A 1 97 ? 3.029 5.023 1.853 1.00 91.94 97 LYS A O 1
ATOM 761 N N . ALA A 1 98 ? 5.099 4.474 2.556 1.00 91.25 98 ALA A N 1
ATOM 762 C CA . ALA A 1 98 ? 4.891 4.809 3.961 1.00 91.25 98 ALA A CA 1
ATOM 763 C C . ALA A 1 98 ? 4.219 6.178 4.166 1.00 91.25 98 ALA A C 1
ATOM 765 O O . ALA A 1 98 ? 3.287 6.292 4.953 1.00 91.25 98 ALA A O 1
ATOM 766 N N . GLU A 1 99 ? 4.634 7.196 3.412 1.00 92.69 99 GLU A N 1
ATOM 767 C CA . GLU A 1 99 ? 4.049 8.544 3.438 1.00 92.69 99 GLU A CA 1
ATOM 768 C C . GLU A 1 99 ? 2.553 8.543 3.095 1.00 92.69 99 GLU A C 1
ATOM 770 O O . GLU A 1 99 ? 1.741 9.142 3.801 1.00 92.69 99 GLU A O 1
ATOM 775 N N . ASN A 1 100 ? 2.173 7.832 2.030 1.00 93.50 100 ASN A N 1
ATOM 776 C CA . ASN A 1 100 ? 0.792 7.769 1.563 1.00 93.50 100 ASN A CA 1
ATOM 777 C C . ASN A 1 100 ? -0.073 6.920 2.500 1.00 93.50 100 ASN A C 1
ATOM 779 O O . ASN A 1 100 ? -1.181 7.335 2.840 1.00 93.50 100 ASN A O 1
ATOM 783 N N . ALA A 1 101 ? 0.440 5.780 2.966 1.00 93.44 101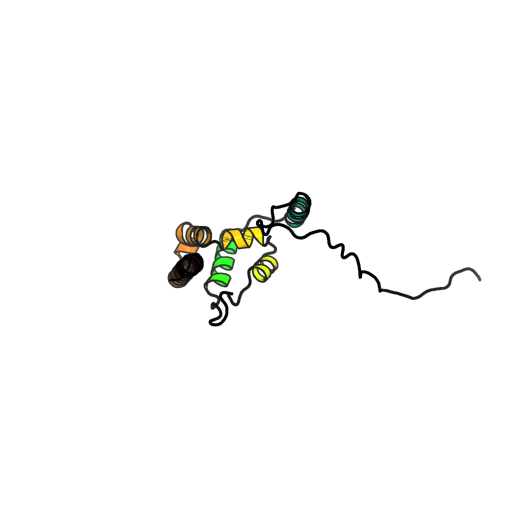 ALA A N 1
ATOM 784 C CA . ALA A 1 101 ? -0.252 4.924 3.924 1.00 93.44 101 ALA A CA 1
ATOM 785 C C . ALA A 1 101 ? -0.491 5.646 5.262 1.00 93.44 101 ALA A C 1
ATOM 787 O O . ALA A 1 101 ? -1.599 5.603 5.802 1.00 93.44 101 ALA A O 1
ATOM 788 N N . LEU A 1 102 ? 0.514 6.377 5.765 1.00 93.19 102 LEU A N 1
ATOM 789 C CA . LEU A 1 102 ? 0.367 7.215 6.958 1.00 93.19 102 LEU A CA 1
ATOM 790 C C . LEU A 1 102 ? -0.680 8.298 6.745 1.00 93.19 102 LEU A C 1
ATOM 792 O O . LEU A 1 102 ? -1.532 8.471 7.611 1.00 93.19 102 LEU A O 1
ATOM 796 N N . LYS A 1 103 ? -0.649 8.990 5.599 1.00 94.00 103 LYS A N 1
ATOM 797 C CA . LYS A 1 103 ? -1.632 10.026 5.274 1.00 94.00 103 LYS A CA 1
ATOM 798 C C . LYS A 1 103 ? -3.051 9.468 5.324 1.00 94.00 103 LYS A C 1
ATOM 800 O O . LYS A 1 103 ? -3.886 10.029 6.019 1.00 94.00 103 LYS A O 1
ATOM 805 N N . VAL A 1 104 ? -3.316 8.331 4.681 1.00 93.44 104 VAL A N 1
ATOM 806 C CA . VAL A 1 104 ? -4.645 7.696 4.728 1.00 93.44 104 VAL A CA 1
ATOM 807 C C . VAL A 1 104 ? -5.056 7.381 6.174 1.00 93.44 104 VAL A C 1
ATOM 809 O O . VAL A 1 104 ? -6.166 7.724 6.574 1.00 93.44 104 VAL A O 1
ATOM 812 N N . MET A 1 105 ? -4.152 6.824 6.985 1.00 92.25 105 MET A N 1
ATOM 813 C CA . MET A 1 105 ? -4.408 6.460 8.389 1.00 92.25 105 MET A CA 1
ATOM 814 C C . MET A 1 105 ? -4.570 7.646 9.358 1.00 92.25 105 MET A C 1
ATOM 816 O O . MET A 1 105 ? -5.057 7.474 10.482 1.00 92.25 105 MET A O 1
ATOM 820 N N . THR A 1 106 ? -4.120 8.844 8.983 1.00 91.50 106 THR A N 1
ATOM 821 C CA . THR A 1 106 ? -4.207 10.045 9.828 1.00 91.50 106 THR A CA 1
ATOM 822 C C . THR A 1 106 ? -5.282 11.017 9.374 1.00 91.50 106 THR A C 1
ATOM 824 O O . THR A 1 106 ? -5.848 11.694 10.230 1.00 91.50 106 THR A O 1
ATOM 827 N N . THR A 1 107 ? -5.580 11.102 8.076 1.00 91.38 107 THR A N 1
ATOM 828 C CA . THR A 1 107 ? -6.520 12.097 7.543 1.00 91.38 107 THR A CA 1
ATOM 829 C C . THR A 1 107 ? -7.952 11.589 7.465 1.00 91.38 107 THR A C 1
ATOM 831 O O . THR A 1 107 ? -8.872 12.384 7.618 1.00 91.38 107 THR A O 1
ATOM 834 N N . THR A 1 108 ? -8.158 10.293 7.223 1.00 91.75 108 THR A N 1
ATOM 835 C CA . THR A 1 108 ? -9.507 9.719 7.070 1.00 91.75 108 THR A CA 1
ATOM 836 C C . THR A 1 108 ? -10.144 9.437 8.430 1.00 91.75 108 THR A C 1
ATOM 838 O O . THR A 1 108 ? -9.442 9.111 9.392 1.00 91.75 108 THR A O 1
ATOM 841 N N . ILE A 1 109 ? -11.467 9.583 8.531 1.00 89.44 109 ILE A N 1
ATOM 842 C CA . ILE A 1 109 ? -12.204 9.312 9.776 1.00 89.44 109 ILE A CA 1
ATOM 843 C C . ILE A 1 109 ? -12.099 7.820 10.100 1.00 89.44 109 ILE A C 1
ATOM 845 O O . ILE A 1 109 ? -11.749 7.436 11.214 1.00 89.44 109 ILE A O 1
ATOM 849 N N . GLU A 1 110 ? -12.295 6.986 9.089 1.00 88.25 110 GLU A N 1
ATOM 850 C CA . GLU A 1 110 ? -12.239 5.532 9.158 1.00 88.25 110 GLU A CA 1
ATOM 851 C C . GLU A 1 110 ? -10.839 5.049 9.569 1.00 88.25 110 GLU A C 1
ATOM 853 O O . GLU A 1 110 ? -10.699 4.177 10.428 1.00 88.25 110 GLU A O 1
ATOM 858 N N . GLY A 1 111 ? -9.784 5.680 9.042 1.00 84.06 111 GLY A N 1
ATOM 859 C CA . GLY A 1 111 ? -8.405 5.411 9.451 1.00 84.06 111 GLY A CA 1
ATOM 860 C C . GLY A 1 111 ? -8.115 5.805 10.901 1.00 84.06 111 GLY A C 1
ATOM 861 O O . GLY A 1 111 ? -7.371 5.102 11.587 1.00 84.06 111 GLY A O 1
ATOM 862 N N . LYS A 1 112 ? -8.719 6.891 11.408 1.00 87.06 112 LYS A N 1
ATOM 863 C CA . LYS A 1 112 ? -8.596 7.302 12.820 1.00 87.06 112 LYS A CA 1
ATOM 864 C C . LYS A 1 112 ? -9.309 6.339 13.772 1.00 87.06 112 LYS A C 1
ATOM 866 O O . LYS A 1 112 ? -8.770 6.067 14.843 1.00 87.06 112 LYS A O 1
ATOM 871 N N . MET A 1 113 ? -10.461 5.809 13.364 1.00 86.00 113 MET A N 1
ATOM 872 C CA . MET A 1 113 ? -11.292 4.892 14.159 1.00 86.00 113 MET A CA 1
ATOM 873 C C . MET A 1 113 ? -10.845 3.422 14.089 1.00 86.00 113 MET A C 1
ATOM 875 O O . MET A 1 113 ? -11.434 2.544 14.719 1.00 86.00 113 MET A O 1
ATOM 879 N N . ALA A 1 114 ? -9.789 3.125 13.338 1.00 86.00 114 ALA A N 1
ATOM 880 C CA . ALA A 1 114 ? -9.300 1.773 13.148 1.00 86.00 114 ALA A CA 1
ATOM 881 C C . ALA A 1 114 ? -8.802 1.119 14.450 1.00 86.00 114 ALA A C 1
ATOM 883 O O . ALA A 1 114 ? -7.846 1.584 15.075 1.00 86.00 114 ALA A O 1
ATOM 884 N N . LYS A 1 115 ? -9.362 -0.043 14.814 1.00 86.50 115 LYS A N 1
ATOM 885 C CA . LYS A 1 115 ? -8.975 -0.793 16.031 1.00 86.50 115 LYS A CA 1
ATOM 886 C C . LYS A 1 115 ? -7.470 -1.111 16.078 1.00 86.50 115 LYS A C 1
ATOM 888 O O . LYS A 1 115 ? -6.825 -0.967 17.112 1.00 86.50 115 LYS A O 1
ATOM 893 N N . ASN A 1 116 ? -6.882 -1.445 14.926 1.00 88.31 116 ASN A N 1
ATOM 894 C CA . ASN A 1 116 ? -5.466 -1.812 14.792 1.00 88.31 116 ASN A CA 1
ATOM 895 C C . ASN A 1 116 ? -4.545 -0.646 14.394 1.00 88.31 116 ASN A C 1
ATOM 897 O O . ASN A 1 116 ? -3.369 -0.863 14.080 1.00 88.31 116 ASN A O 1
ATOM 901 N N . ARG A 1 117 ? -5.040 0.600 14.426 1.00 90.50 117 ARG A N 1
ATOM 902 C CA . ARG A 1 117 ? -4.321 1.793 13.949 1.00 90.50 117 ARG A CA 1
ATOM 903 C C . ARG A 1 117 ? -2.901 1.902 14.495 1.00 90.50 117 ARG A C 1
ATOM 905 O O . ARG A 1 117 ? -1.957 2.137 13.745 1.00 90.50 117 ARG A O 1
ATOM 912 N N . ARG A 1 118 ? -2.744 1.722 15.812 1.00 90.56 118 ARG A N 1
ATOM 913 C CA . ARG A 1 118 ? -1.444 1.844 16.494 1.00 90.56 118 ARG A CA 1
ATOM 914 C C . ARG A 1 118 ? -0.428 0.829 15.967 1.00 90.56 118 ARG A C 1
ATOM 916 O O . ARG A 1 118 ? 0.702 1.217 15.675 1.00 90.56 118 ARG A O 1
ATOM 923 N N . LYS A 1 119 ? -0.839 -0.433 15.786 1.00 90.88 119 LYS A N 1
ATOM 924 C CA . LYS A 1 119 ? 0.021 -1.503 15.251 1.00 90.88 119 LYS A CA 1
ATOM 925 C C . LYS A 1 119 ? 0.472 -1.179 13.826 1.00 90.88 119 LYS A C 1
ATOM 927 O O . LYS A 1 119 ? 1.649 -1.313 13.509 1.00 90.88 119 LYS A O 1
ATOM 932 N N . ILE A 1 120 ? -0.434 -0.671 12.994 1.00 91.25 120 ILE A N 1
ATOM 933 C CA . ILE A 1 120 ? -0.135 -0.352 11.592 1.00 91.25 120 ILE A CA 1
ATOM 934 C C . ILE A 1 120 ? 0.805 0.841 11.482 1.00 91.25 120 ILE A C 1
ATOM 936 O O . ILE A 1 120 ? 1.811 0.757 10.786 1.00 91.25 120 ILE A O 1
ATOM 940 N N . ILE A 1 121 ? 0.541 1.927 12.214 1.00 92.62 121 ILE A N 1
ATOM 941 C CA . ILE A 1 121 ? 1.435 3.093 12.231 1.00 92.62 121 ILE A CA 1
ATOM 942 C C . ILE A 1 121 ? 2.837 2.690 12.704 1.00 92.62 121 ILE A C 1
ATOM 944 O O . ILE A 1 121 ? 3.825 3.165 12.141 1.00 92.62 121 ILE A O 1
ATOM 948 N N . LYS A 1 122 ? 2.938 1.799 13.700 1.00 91.94 122 LYS A N 1
ATOM 949 C CA . LYS A 1 122 ? 4.223 1.242 14.143 1.00 91.94 122 LYS A CA 1
ATOM 950 C C . LYS A 1 122 ? 4.916 0.473 13.008 1.00 91.94 122 LYS A C 1
ATOM 952 O O . LYS A 1 122 ? 6.044 0.820 12.673 1.00 91.94 122 LYS A O 1
ATOM 957 N N . SER A 1 123 ? 4.214 -0.460 12.359 1.00 90.25 123 SER A N 1
ATOM 958 C CA . SER A 1 123 ? 4.723 -1.253 11.223 1.00 90.25 123 SER A CA 1
ATOM 959 C C . SER A 1 123 ? 5.202 -0.372 10.058 1.00 90.25 123 SER A C 1
ATOM 961 O O . SER A 1 123 ? 6.272 -0.607 9.493 1.00 90.25 123 SER A O 1
ATOM 963 N N . ILE A 1 124 ? 4.471 0.703 9.737 1.00 91.25 124 ILE A N 1
ATOM 964 C CA . ILE A 1 124 ? 4.874 1.663 8.701 1.00 91.25 124 ILE A CA 1
ATOM 965 C C . ILE A 1 124 ? 6.173 2.384 9.095 1.00 91.25 124 ILE A C 1
ATOM 967 O O . ILE A 1 124 ? 7.097 2.487 8.286 1.00 91.25 124 ILE A O 1
ATOM 971 N N . LYS A 1 125 ? 6.277 2.864 10.341 1.00 91.12 125 LYS A N 1
ATOM 972 C CA . LYS A 1 125 ? 7.489 3.538 10.841 1.00 91.12 125 LYS A CA 1
ATOM 973 C C . LYS A 1 125 ? 8.701 2.605 10.859 1.00 91.12 125 LYS A C 1
ATOM 975 O O . LYS A 1 125 ? 9.802 3.034 10.513 1.00 91.12 125 LYS A O 1
ATOM 980 N N . GLU A 1 126 ? 8.512 1.347 11.242 1.00 88.00 126 GLU A N 1
ATOM 981 C CA . GLU A 1 126 ? 9.569 0.335 11.206 1.00 88.00 126 GLU A CA 1
ATOM 982 C C . GLU A 1 126 ? 10.044 0.070 9.775 1.00 88.00 126 GLU A C 1
ATOM 984 O O . GLU A 1 126 ? 11.249 0.017 9.543 1.00 88.00 126 GLU A O 1
ATOM 989 N N . GLU A 1 127 ? 9.135 -0.002 8.799 1.00 86.12 127 GLU A N 1
ATOM 990 C CA . GLU A 1 127 ? 9.505 -0.151 7.388 1.00 86.12 127 GLU A CA 1
ATOM 991 C C . GLU A 1 127 ? 10.343 1.034 6.880 1.00 86.12 127 GLU A C 1
ATOM 993 O O . GLU A 1 127 ? 11.344 0.829 6.191 1.00 86.12 127 GLU A O 1
ATOM 998 N N . VAL A 1 128 ? 9.993 2.266 7.266 1.00 88.44 128 VAL A N 1
ATOM 999 C CA . VAL A 1 128 ? 10.797 3.460 6.946 1.00 88.44 128 VAL A CA 1
ATOM 1000 C C . VAL A 1 128 ? 12.187 3.370 7.570 1.00 88.44 128 VAL A C 1
ATOM 1002 O O . VAL A 1 128 ? 13.176 3.626 6.882 1.00 88.44 128 VAL A O 1
ATOM 1005 N N . ARG A 1 129 ? 12.292 2.973 8.847 1.00 87.00 129 ARG A N 1
ATOM 1006 C CA . ARG A 1 129 ? 13.600 2.787 9.501 1.00 87.00 129 ARG A CA 1
ATOM 1007 C C . ARG A 1 129 ? 14.433 1.719 8.800 1.00 87.00 129 ARG A C 1
ATOM 1009 O O . ARG A 1 129 ? 15.608 1.965 8.554 1.00 87.00 129 ARG A O 1
ATOM 1016 N N . ARG A 1 130 ? 13.835 0.578 8.441 1.00 82.44 130 ARG A N 1
ATOM 1017 C CA . ARG A 1 130 ? 14.517 -0.507 7.713 1.00 82.44 130 ARG A CA 1
ATOM 1018 C C . ARG A 1 130 ? 15.027 -0.033 6.354 1.00 82.44 130 ARG A C 1
ATOM 1020 O O . ARG A 1 130 ? 16.191 -0.246 6.041 1.00 82.44 130 ARG A O 1
ATOM 1027 N N . LYS A 1 131 ? 14.191 0.666 5.579 1.00 82.06 131 LYS A N 1
ATOM 1028 C CA . LYS A 1 131 ? 14.589 1.233 4.280 1.00 82.06 131 LYS A CA 1
ATOM 1029 C C . LYS A 1 131 ? 15.702 2.273 4.424 1.00 82.06 131 LYS A C 1
ATOM 1031 O O . LYS A 1 131 ? 16.639 2.257 3.638 1.00 82.06 131 LYS A O 1
ATOM 1036 N N . LYS A 1 132 ? 15.642 3.131 5.449 1.00 84.81 132 LYS A N 1
ATOM 1037 C CA . LYS A 1 132 ? 16.701 4.113 5.737 1.00 84.81 132 LYS A CA 1
ATOM 1038 C C . LYS A 1 132 ? 18.017 3.441 6.141 1.00 84.81 132 LYS A C 1
ATOM 1040 O O . LYS A 1 132 ? 19.067 3.885 5.700 1.00 84.81 132 LYS A O 1
ATOM 1045 N N . ALA A 1 133 ? 17.961 2.383 6.950 1.00 82.31 133 ALA A N 1
ATOM 1046 C CA . ALA A 1 133 ? 19.140 1.611 7.339 1.00 82.31 133 ALA A CA 1
ATOM 1047 C C . ALA A 1 133 ? 19.766 0.878 6.141 1.00 82.31 133 ALA A C 1
ATOM 1049 O O . ALA A 1 133 ? 20.979 0.897 5.995 1.00 82.31 133 ALA A O 1
ATOM 1050 N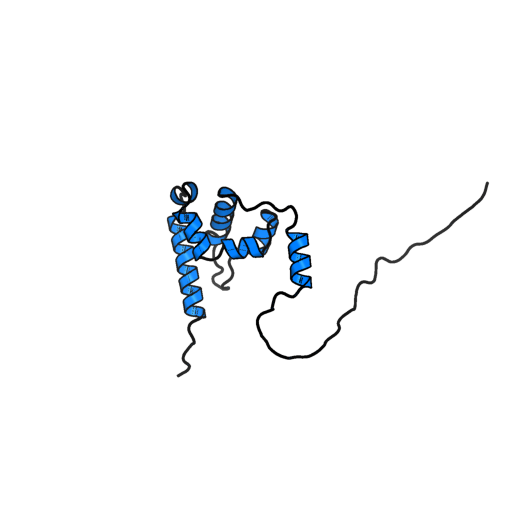 N . ALA A 1 134 ? 18.947 0.305 5.253 1.00 78.88 134 ALA A N 1
ATOM 1051 C CA . ALA A 1 134 ? 19.420 -0.345 4.029 1.00 78.88 134 ALA A CA 1
ATOM 1052 C C . ALA A 1 134 ? 20.017 0.641 3.006 1.00 78.88 134 ALA A C 1
ATOM 1054 O O . ALA A 1 134 ? 20.879 0.261 2.225 1.00 78.88 134 ALA A O 1
ATOM 1055 N N . ALA A 1 135 ? 19.558 1.896 3.000 1.00 76.75 135 ALA A N 1
ATOM 1056 C CA . ALA A 1 135 ? 20.066 2.946 2.117 1.00 76.75 135 ALA A CA 1
ATOM 1057 C C . ALA A 1 135 ? 21.294 3.687 2.678 1.00 76.75 135 ALA A C 1
ATOM 1059 O O . ALA A 1 135 ? 21.894 4.492 1.968 1.00 76.75 135 ALA A O 1
ATOM 1060 N N . ALA A 1 136 ? 21.658 3.468 3.946 1.00 75.06 136 ALA A N 1
ATOM 1061 C CA . ALA A 1 136 ? 22.851 4.072 4.520 1.00 75.06 136 ALA A CA 1
ATOM 1062 C C . ALA A 1 136 ? 24.094 3.355 3.960 1.00 75.06 136 ALA A C 1
ATOM 1064 O O . ALA A 1 136 ? 24.194 2.135 4.110 1.00 75.06 136 ALA A O 1
ATOM 1065 N N . PRO A 1 137 ? 25.045 4.066 3.324 1.00 63.41 137 PRO A N 1
ATOM 1066 C CA . PRO A 1 137 ? 26.257 3.437 2.826 1.00 63.41 137 PRO A CA 1
ATOM 1067 C C . PRO A 1 137 ? 27.040 2.889 4.017 1.00 63.41 137 PRO A C 1
ATOM 1069 O O . PRO A 1 137 ? 27.429 3.634 4.920 1.00 63.41 137 PRO A O 1
ATOM 1072 N N . THR A 1 138 ? 27.273 1.579 4.028 1.00 61.69 138 THR A N 1
ATOM 1073 C CA . THR A 1 138 ? 28.262 0.967 4.911 1.00 61.69 138 THR A CA 1
ATOM 1074 C C . THR A 1 138 ? 29.607 1.595 4.566 1.00 61.69 138 THR A C 1
ATOM 1076 O O . THR A 1 138 ? 30.194 1.257 3.537 1.00 61.69 138 THR A O 1
ATOM 1079 N N . LYS A 1 139 ? 30.084 2.545 5.381 1.00 57.56 139 LYS A N 1
ATOM 1080 C CA . LYS A 1 139 ? 31.482 2.975 5.332 1.00 57.56 139 LYS A CA 1
ATOM 1081 C C . LYS A 1 139 ? 32.317 1.725 5.615 1.00 57.56 139 LYS A C 1
ATOM 1083 O O . LYS A 1 139 ? 32.378 1.289 6.761 1.00 57.56 139 LYS A O 1
ATOM 1088 N N . LYS A 1 140 ? 32.864 1.100 4.568 1.00 54.09 140 LYS A N 1
ATOM 1089 C CA . LYS A 1 140 ? 33.954 0.136 4.724 1.00 54.09 140 LYS A CA 1
ATOM 1090 C C . LYS A 1 140 ? 35.118 0.926 5.325 1.00 54.09 140 LYS A C 1
ATOM 1092 O O . LYS A 1 140 ? 35.517 1.928 4.734 1.00 54.09 140 LYS A O 1
ATOM 1097 N N . ALA A 1 141 ? 35.511 0.545 6.537 1.00 49.88 141 ALA A N 1
ATOM 1098 C CA . ALA A 1 141 ? 36.740 1.001 7.173 1.00 49.88 141 ALA A CA 1
ATOM 1099 C C . ALA A 1 141 ? 37.944 0.355 6.483 1.00 49.88 141 ALA A C 1
ATOM 1101 O O . ALA A 1 141 ? 37.769 -0.780 5.976 1.00 49.88 141 ALA A O 1
#

pLDDT: mean 75.52, std 20.51, range [31.5, 94.94]